Protein AF-A0A497F2L8-F1 (afdb_monomer_lite)

Organism: NCBI:txid2056631

Structure (mmCIF, N/CA/C/O backbone):
data_AF-A0A497F2L8-F1
#
_entry.id   AF-A0A497F2L8-F1
#
loop_
_atom_site.group_PDB
_atom_site.id
_atom_site.type_symbol
_atom_site.label_atom_id
_atom_site.label_alt_id
_atom_site.label_comp_id
_atom_site.label_asym_id
_atom_site.label_entity_id
_atom_site.label_seq_id
_atom_site.pdbx_PDB_ins_code
_atom_site.Cartn_x
_atom_site.Cartn_y
_atom_site.Cartn_z
_atom_site.occupancy
_atom_site.B_iso_or_equiv
_atom_site.auth_seq_id
_atom_site.auth_comp_id
_atom_site.auth_asym_id
_atom_site.auth_atom_id
_atom_site.pdbx_PDB_model_num
ATOM 1 N N . MET A 1 1 ? -11.825 12.185 42.886 1.00 60.19 1 MET A N 1
ATOM 2 C CA . MET A 1 1 ? -11.889 12.444 41.429 1.00 60.19 1 MET A CA 1
ATOM 3 C C . MET A 1 1 ? -13.279 12.045 40.950 1.00 60.19 1 MET A C 1
ATOM 5 O O . MET A 1 1 ? -13.686 10.927 41.238 1.00 60.19 1 MET A O 1
ATOM 9 N N . ASN A 1 2 ? -14.050 12.952 40.343 1.00 72.81 2 ASN A N 1
ATOM 10 C CA . ASN A 1 2 ? -15.418 12.649 39.901 1.00 72.81 2 ASN A CA 1
ATOM 11 C C . ASN A 1 2 ? -15.375 11.599 38.769 1.00 72.81 2 ASN A C 1
ATOM 13 O O . ASN A 1 2 ? -14.469 11.667 37.938 1.00 72.81 2 ASN A O 1
ATOM 17 N N . LYS A 1 3 ?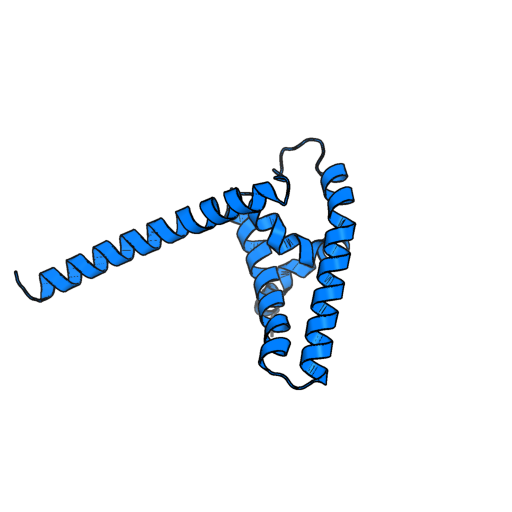 -16.317 10.644 38.720 1.00 76.19 3 LYS A N 1
ATOM 18 C CA . LYS A 1 3 ? -16.347 9.545 37.723 1.00 76.19 3 LYS A CA 1
ATOM 19 C C . LYS A 1 3 ? -16.189 10.073 36.290 1.00 76.19 3 LYS A C 1
ATOM 21 O O . LYS A 1 3 ? -15.433 9.520 35.499 1.00 76.19 3 LYS A O 1
ATOM 26 N N . ASN A 1 4 ? -16.813 11.213 36.009 1.00 81.19 4 ASN A N 1
ATOM 27 C CA . ASN A 1 4 ? -16.768 11.882 34.709 1.00 81.19 4 ASN A CA 1
ATOM 28 C C . ASN A 1 4 ? -15.361 12.392 34.343 1.00 81.19 4 ASN A C 1
ATOM 30 O O . ASN A 1 4 ? -14.999 12.376 33.173 1.00 81.19 4 ASN A O 1
ATOM 34 N N . GLY A 1 5 ? -14.549 12.784 35.331 1.00 87.62 5 GLY A N 1
ATOM 35 C CA . GLY A 1 5 ? -13.172 13.244 35.119 1.00 87.62 5 GLY A CA 1
ATOM 36 C C . GLY A 1 5 ? -12.202 12.126 34.724 1.00 87.62 5 GLY A C 1
ATOM 37 O O . GLY A 1 5 ? -11.225 12.375 34.028 1.00 87.62 5 GLY A O 1
ATOM 38 N N . ILE A 1 6 ? -12.475 10.883 35.134 1.00 90.12 6 ILE A N 1
ATOM 39 C CA . ILE A 1 6 ? -11.673 9.717 34.730 1.00 90.12 6 ILE A CA 1
ATOM 40 C C . ILE A 1 6 ? -11.955 9.367 33.264 1.00 90.12 6 ILE A C 1
ATOM 42 O O . ILE A 1 6 ? -11.023 9.128 32.498 1.00 90.12 6 ILE A O 1
ATOM 46 N N . PHE A 1 7 ? -13.226 9.387 32.849 1.00 91.75 7 PHE A N 1
ATOM 47 C CA . PHE A 1 7 ? -13.604 9.093 31.464 1.00 91.75 7 PHE A CA 1
ATOM 48 C C . PHE A 1 7 ? -13.052 10.119 30.473 1.00 91.75 7 PHE A C 1
ATOM 50 O O . PHE A 1 7 ? -12.539 9.735 29.422 1.00 91.75 7 PHE A O 1
ATOM 57 N N . THR A 1 8 ? -13.093 11.410 30.810 1.00 90.88 8 THR A N 1
ATOM 58 C CA . THR A 1 8 ? -12.520 12.456 29.951 1.00 90.88 8 THR A CA 1
ATOM 59 C C . THR A 1 8 ? -11.003 12.347 29.846 1.00 90.88 8 THR A C 1
ATOM 61 O O . THR A 1 8 ? -10.464 12.482 28.748 1.00 90.88 8 THR A O 1
ATOM 64 N N . LEU A 1 9 ? -10.308 12.029 30.942 1.00 94.94 9 LEU A N 1
ATOM 65 C CA . LEU A 1 9 ? -8.866 11.779 30.922 1.00 94.94 9 LEU A CA 1
ATOM 66 C C . LEU A 1 9 ? -8.509 10.612 29.986 1.00 94.94 9 LEU A C 1
ATOM 68 O O . LEU A 1 9 ? -7.667 10.768 29.103 1.00 94.94 9 LEU A O 1
ATOM 72 N N . ILE A 1 10 ? -9.183 9.466 30.133 1.00 93.88 10 ILE A N 1
ATOM 73 C CA . ILE A 1 10 ? -8.936 8.272 29.310 1.00 93.88 10 ILE A CA 1
ATOM 74 C C . ILE A 1 10 ? -9.236 8.557 27.839 1.00 93.88 10 ILE A C 1
ATOM 76 O O . ILE A 1 10 ? -8.426 8.220 26.981 1.00 93.88 10 ILE A O 1
ATOM 80 N N . SER A 1 11 ? -10.355 9.222 27.539 1.00 93.56 11 SER A N 1
ATOM 81 C CA . SER A 1 11 ? -10.701 9.592 26.164 1.00 93.56 11 SER A CA 1
ATOM 82 C C . SER A 1 11 ? -9.661 10.522 25.542 1.00 93.56 11 SER A C 1
ATOM 84 O O . SER A 1 11 ? -9.358 10.390 24.361 1.00 93.56 11 SER A O 1
ATOM 86 N N . THR A 1 12 ? -9.100 11.449 26.320 1.00 94.31 12 THR A N 1
ATOM 87 C CA . THR A 1 12 ? -8.088 12.394 25.831 1.00 94.31 12 THR A CA 1
ATOM 88 C C . THR A 1 12 ? -6.774 11.674 25.539 1.00 94.31 12 THR A C 1
ATOM 90 O O . THR A 1 12 ? -6.205 11.842 24.462 1.00 94.31 12 THR A O 1
ATOM 93 N N . ILE A 1 13 ? -6.325 10.812 26.459 1.00 95.56 13 ILE A N 1
ATOM 94 C CA . ILE A 1 13 ? -5.130 9.974 26.277 1.00 95.56 13 ILE A CA 1
ATOM 95 C C . ILE A 1 13 ? -5.305 9.053 25.067 1.00 95.56 13 ILE A C 1
ATOM 97 O O . ILE A 1 13 ? -4.399 8.947 24.244 1.00 95.56 13 ILE A O 1
ATOM 101 N N . PHE A 1 14 ? -6.474 8.428 24.926 1.00 94.06 14 PHE A N 1
ATOM 102 C CA . PHE A 1 14 ? -6.790 7.560 23.798 1.00 94.06 14 PHE A CA 1
ATOM 103 C C . PHE A 1 14 ? -6.754 8.318 22.467 1.00 94.06 14 PHE A C 1
ATOM 105 O O . PHE A 1 14 ? -6.079 7.880 21.540 1.00 94.06 14 PHE A O 1
ATOM 112 N N . SER A 1 15 ? -7.397 9.484 22.378 1.00 93.38 15 SER A N 1
ATOM 113 C CA . SER A 1 15 ? -7.367 10.311 21.167 1.00 93.38 15 SER A CA 1
ATOM 114 C C . SER A 1 15 ? -5.943 10.725 20.792 1.00 93.38 15 SER A C 1
ATOM 116 O O . SER A 1 15 ? -5.555 10.600 19.632 1.00 93.38 15 SER A O 1
ATOM 118 N N . ILE A 1 16 ? -5.132 11.153 21.765 1.00 93.31 16 ILE A N 1
ATOM 119 C CA . ILE A 1 16 ? -3.721 11.499 21.532 1.00 93.31 16 ILE A CA 1
ATOM 120 C C . ILE A 1 16 ? -2.940 10.273 21.045 1.00 93.31 16 ILE A C 1
ATOM 122 O O . ILE A 1 16 ? -2.188 10.377 20.078 1.00 93.31 16 ILE A O 1
ATOM 126 N N . ALA A 1 17 ? -3.140 9.108 21.665 1.00 91.94 17 ALA A N 1
ATOM 127 C CA . ALA A 1 17 ? -2.475 7.869 21.276 1.00 91.94 17 ALA A CA 1
ATOM 128 C C . ALA A 1 17 ? -2.841 7.439 19.847 1.00 91.94 17 ALA A C 1
ATOM 130 O O . ALA A 1 17 ? -1.956 7.062 19.081 1.00 91.94 17 ALA A O 1
ATOM 131 N N . VAL A 1 18 ? -4.116 7.544 19.460 1.00 85.81 18 VAL A N 1
ATOM 132 C CA . VAL A 1 18 ? -4.583 7.236 18.099 1.00 85.81 18 VAL A CA 1
ATOM 133 C C . VAL A 1 18 ? -3.975 8.201 17.082 1.00 85.81 18 VAL A C 1
ATOM 135 O O . VAL A 1 18 ? -3.458 7.758 16.055 1.00 85.81 18 VAL A O 1
ATOM 138 N N . ILE A 1 19 ? -3.966 9.506 17.371 1.00 85.50 19 ILE A N 1
ATOM 139 C CA . ILE A 1 19 ? -3.341 10.513 16.501 1.00 85.50 19 ILE A CA 1
ATOM 140 C C . ILE A 1 19 ? -1.851 10.198 16.331 1.00 85.50 19 ILE A C 1
ATOM 142 O O . ILE A 1 19 ? -1.352 10.104 15.211 1.00 85.50 19 ILE A O 1
ATOM 146 N N . TYR A 1 20 ? -1.145 9.967 17.436 1.00 86.06 20 TYR A N 1
ATOM 147 C CA . TYR A 1 20 ? 0.288 9.690 17.428 1.00 86.06 20 TYR A CA 1
ATOM 148 C C . TYR A 1 20 ? 0.618 8.390 16.682 1.00 86.06 20 TYR A C 1
ATOM 150 O O . TYR A 1 20 ? 1.511 8.365 15.832 1.00 86.06 20 TYR A O 1
ATOM 158 N N . GLY A 1 21 ? -0.159 7.330 16.923 1.00 83.25 21 GLY A N 1
ATOM 159 C CA . GLY A 1 21 ? -0.052 6.060 16.210 1.00 83.25 21 GLY A CA 1
ATOM 160 C C . GLY A 1 21 ? -0.284 6.215 14.708 1.00 83.25 21 GLY A C 1
ATOM 161 O O . GLY A 1 21 ? 0.459 5.645 13.913 1.00 83.25 21 GLY A O 1
ATOM 162 N N . THR A 1 22 ? -1.233 7.058 14.300 1.00 77.06 22 THR A N 1
ATOM 163 C CA . THR A 1 22 ? -1.521 7.319 12.879 1.00 77.06 22 THR A CA 1
ATOM 164 C C . THR A 1 22 ? -0.322 7.921 12.142 1.00 77.06 22 THR A C 1
ATOM 166 O O . THR A 1 22 ? -0.101 7.603 10.977 1.00 77.06 22 THR A O 1
ATOM 169 N N . PHE A 1 23 ? 0.504 8.732 12.810 1.00 76.44 23 PHE A N 1
ATOM 170 C CA . PHE A 1 23 ? 1.705 9.315 12.200 1.00 76.44 23 PHE A CA 1
ATOM 171 C C . PHE A 1 23 ? 2.958 8.439 12.320 1.00 76.44 23 PHE A C 1
ATOM 173 O O . PHE A 1 23 ? 3.810 8.455 11.427 1.00 76.44 23 PHE A O 1
ATOM 180 N N . ILE A 1 24 ? 3.110 7.683 13.409 1.00 80.06 24 ILE A N 1
ATOM 181 C CA . ILE A 1 24 ? 4.325 6.893 13.664 1.00 80.06 24 ILE A CA 1
ATOM 182 C C . ILE A 1 24 ? 4.310 5.545 12.984 1.00 80.06 24 ILE A C 1
ATOM 184 O O . ILE A 1 24 ? 5.336 5.152 12.431 1.00 80.06 24 ILE A O 1
ATOM 188 N N . THR A 1 25 ? 3.172 4.860 12.982 1.00 77.25 25 THR A N 1
ATOM 189 C CA . THR A 1 25 ? 3.027 3.563 12.324 1.00 77.25 25 THR A CA 1
ATOM 190 C C . THR A 1 25 ? 3.507 3.601 10.867 1.00 77.25 25 THR A C 1
ATOM 192 O O . THR A 1 25 ? 4.396 2.815 10.533 1.00 77.25 25 THR A O 1
ATOM 195 N N . PRO A 1 26 ? 3.060 4.541 10.005 1.00 71.06 26 PRO A N 1
ATOM 196 C CA . PRO A 1 26 ? 3.552 4.605 8.630 1.00 71.06 26 PRO A CA 1
ATOM 197 C C . PRO A 1 26 ? 5.050 4.929 8.544 1.00 71.06 26 PRO A C 1
ATOM 199 O O . PRO A 1 26 ? 5.736 4.366 7.695 1.00 71.06 26 PRO A O 1
ATOM 202 N N . ARG A 1 27 ? 5.603 5.761 9.442 1.00 72.94 27 ARG A N 1
ATOM 203 C CA . ARG A 1 27 ? 7.055 6.039 9.478 1.00 72.94 27 ARG A CA 1
ATOM 204 C C . ARG A 1 27 ? 7.876 4.812 9.856 1.00 72.94 27 ARG A C 1
ATOM 206 O O . ARG A 1 27 ? 8.938 4.591 9.278 1.00 72.94 27 ARG A O 1
ATOM 213 N N . LEU A 1 28 ? 7.416 4.041 10.838 1.00 80.19 28 LEU A N 1
ATOM 214 C CA . LEU A 1 28 ? 8.111 2.848 11.311 1.00 80.19 28 LEU A CA 1
ATOM 215 C C . LEU A 1 28 ? 8.110 1.767 10.228 1.00 80.19 28 LEU A C 1
ATOM 217 O O . LEU A 1 28 ? 9.159 1.210 9.911 1.00 80.19 28 LEU A O 1
ATOM 221 N N . ILE A 1 29 ? 6.943 1.546 9.618 1.00 75.44 29 ILE A N 1
ATOM 222 C CA . ILE A 1 29 ? 6.762 0.630 8.491 1.00 75.44 29 ILE A CA 1
ATOM 223 C C . ILE A 1 29 ? 7.654 1.052 7.320 1.00 75.44 29 ILE A C 1
ATOM 225 O O . ILE A 1 29 ? 8.400 0.227 6.802 1.00 75.44 29 ILE A O 1
ATOM 229 N N . HIS A 1 30 ? 7.669 2.337 6.957 1.00 74.38 30 HIS A N 1
ATOM 230 C CA . HIS A 1 30 ? 8.546 2.861 5.910 1.00 74.38 30 HIS A CA 1
ATOM 231 C C . HIS A 1 30 ? 10.031 2.604 6.210 1.00 74.38 30 HIS A C 1
ATOM 233 O O . HIS A 1 30 ? 10.716 2.021 5.377 1.00 74.38 30 HIS A O 1
ATOM 239 N N . ARG A 1 31 ? 10.526 2.938 7.412 1.00 75.38 31 ARG A N 1
ATOM 240 C CA . ARG A 1 31 ? 11.926 2.670 7.802 1.00 75.38 31 ARG A CA 1
ATOM 241 C C . ARG A 1 31 ? 12.290 1.188 7.740 1.00 75.38 31 ARG A C 1
ATOM 243 O O . ARG A 1 31 ? 13.428 0.853 7.428 1.00 75.38 31 ARG A O 1
ATOM 250 N N . PHE A 1 32 ? 11.349 0.310 8.071 1.00 78.81 32 PHE A N 1
ATOM 251 C CA . PHE A 1 32 ? 11.547 -1.129 7.958 1.00 78.81 32 PHE A CA 1
ATOM 252 C C . PHE A 1 32 ? 11.606 -1.576 6.491 1.00 78.81 32 PHE A C 1
ATOM 254 O O . PHE A 1 32 ? 12.514 -2.314 6.116 1.00 78.81 32 PHE A O 1
ATOM 261 N N . LEU A 1 33 ? 10.686 -1.086 5.657 1.00 71.62 33 LEU A N 1
ATOM 262 C CA . LEU A 1 33 ? 10.605 -1.412 4.231 1.00 71.62 33 LEU A CA 1
ATOM 263 C C . LEU A 1 33 ? 11.820 -0.917 3.441 1.00 71.62 33 LEU A C 1
ATOM 265 O O . LEU A 1 33 ? 12.255 -1.625 2.540 1.00 71.62 33 LEU A O 1
ATOM 269 N N . LEU A 1 34 ? 12.423 0.214 3.824 1.00 72.06 34 LEU A N 1
ATOM 270 C CA . LEU A 1 34 ? 13.648 0.736 3.200 1.00 72.06 34 LEU A CA 1
ATOM 271 C C . LEU A 1 34 ? 14.835 -0.236 3.242 1.00 72.06 34 LEU A C 1
ATOM 273 O O . LEU A 1 34 ? 15.755 -0.116 2.440 1.00 72.06 34 LEU A O 1
ATOM 277 N N . LYS A 1 35 ? 14.829 -1.211 4.158 1.00 74.81 35 LYS A N 1
ATOM 278 C CA . LYS A 1 35 ? 15.860 -2.259 4.204 1.00 74.81 35 LYS A CA 1
ATOM 279 C C . LYS A 1 35 ? 15.748 -3.259 3.053 1.00 74.81 35 LYS A C 1
ATOM 281 O O . LYS A 1 35 ? 16.728 -3.928 2.747 1.00 74.81 35 LYS A O 1
ATOM 286 N N . PHE A 1 36 ? 14.561 -3.389 2.469 1.00 69.75 36 PHE A N 1
ATOM 287 C CA . PHE A 1 36 ? 14.256 -4.375 1.434 1.00 69.75 36 PHE A CA 1
ATOM 288 C C . PHE A 1 36 ? 13.979 -3.728 0.080 1.00 69.75 36 PHE A C 1
ATOM 290 O O . PHE A 1 36 ? 14.275 -4.327 -0.948 1.00 69.75 36 PHE A O 1
ATOM 297 N N . ILE A 1 37 ? 13.384 -2.533 0.073 1.00 65.81 37 ILE A N 1
ATOM 298 C CA . ILE A 1 37 ? 12.941 -1.852 -1.140 1.00 65.81 37 ILE A CA 1
ATOM 299 C C . ILE A 1 37 ? 13.500 -0.426 -1.123 1.00 65.81 37 ILE A C 1
ATOM 301 O O . ILE A 1 37 ? 13.223 0.313 -0.175 1.00 65.81 37 ILE A O 1
ATOM 305 N N . PRO A 1 38 ? 14.297 -0.038 -2.136 1.00 62.81 38 PRO A N 1
ATOM 306 C CA . PRO A 1 38 ? 14.886 1.293 -2.205 1.00 62.81 38 PRO A CA 1
ATOM 307 C C . PRO A 1 38 ? 13.795 2.363 -2.303 1.00 62.81 38 PRO A C 1
ATOM 309 O O . PRO A 1 38 ? 12.758 2.148 -2.935 1.00 62.81 38 PRO A O 1
ATOM 312 N N . ASP A 1 39 ? 14.024 3.514 -1.667 1.00 63.09 39 ASP A N 1
ATOM 313 C CA . ASP A 1 39 ? 13.060 4.612 -1.706 1.00 63.09 39 ASP A CA 1
ATOM 314 C C . ASP A 1 39 ? 13.005 5.209 -3.109 1.00 63.09 39 ASP A C 1
ATOM 316 O O . ASP A 1 39 ? 14.022 5.646 -3.648 1.00 63.09 39 ASP A O 1
ATOM 320 N N . VAL A 1 40 ? 11.812 5.255 -3.692 1.00 58.19 40 VAL A N 1
ATOM 321 C CA . VAL A 1 40 ? 11.599 5.856 -5.010 1.00 58.19 40 VAL A CA 1
ATOM 322 C C . VAL A 1 40 ? 10.941 7.206 -4.786 1.00 58.19 40 VAL A C 1
ATOM 324 O O . VAL A 1 40 ? 9.727 7.367 -4.914 1.00 58.19 40 VAL A O 1
ATOM 327 N N . ALA A 1 41 ? 11.737 8.184 -4.351 1.00 56.75 41 ALA A N 1
ATOM 328 C CA . ALA A 1 41 ? 11.229 9.538 -4.208 1.00 56.75 41 ALA A CA 1
ATOM 329 C C . ALA A 1 41 ? 10.907 10.110 -5.608 1.00 56.75 41 ALA A C 1
ATOM 331 O O . ALA A 1 41 ? 11.715 9.931 -6.527 1.00 56.75 41 ALA A O 1
ATOM 332 N N . PRO A 1 42 ? 9.787 10.843 -5.780 1.00 54.16 42 PRO A N 1
ATOM 333 C CA . PRO A 1 42 ? 9.360 11.396 -7.075 1.00 54.16 42 PRO A CA 1
ATOM 334 C C . PRO A 1 42 ? 10.381 12.321 -7.758 1.00 54.16 42 PRO A C 1
ATOM 336 O O . PRO A 1 42 ? 10.233 12.643 -8.929 1.00 54.16 42 PRO A O 1
ATOM 339 N N . TRP A 1 43 ? 11.396 12.767 -7.016 1.00 55.50 43 TRP A N 1
ATOM 340 C CA . TRP A 1 43 ? 12.418 13.729 -7.432 1.00 55.50 43 TRP A CA 1
ATOM 341 C C . TRP A 1 43 ? 13.750 13.068 -7.817 1.00 55.50 43 TRP A C 1
ATOM 343 O O . TRP A 1 43 ? 14.733 13.765 -8.049 1.00 55.50 43 TRP A O 1
ATOM 353 N N . THR A 1 44 ? 13.824 11.733 -7.811 1.00 59.53 44 THR A N 1
ATOM 354 C CA . THR A 1 44 ? 15.053 11.012 -8.165 1.00 59.53 44 THR A CA 1
ATOM 355 C C . THR A 1 44 ? 15.227 10.967 -9.683 1.00 59.53 44 THR A C 1
ATOM 357 O O . THR A 1 44 ? 14.299 10.660 -10.422 1.00 59.53 44 THR A O 1
ATOM 360 N N . THR A 1 45 ? 16.426 11.274 -10.173 1.00 58.09 45 THR A N 1
ATOM 361 C CA . THR A 1 45 ? 16.716 11.381 -11.614 1.00 58.09 45 THR A CA 1
ATOM 362 C C . THR A 1 45 ? 16.677 10.031 -12.350 1.00 58.09 45 THR A C 1
ATOM 364 O O . THR A 1 45 ? 16.621 10.013 -13.573 1.00 58.09 45 THR A O 1
ATOM 367 N N . ASN A 1 46 ? 16.636 8.905 -11.619 1.00 66.62 46 ASN A N 1
ATOM 368 C CA . ASN A 1 46 ? 16.720 7.538 -12.159 1.00 66.62 46 ASN A CA 1
ATOM 369 C C . ASN A 1 46 ? 15.437 6.711 -11.936 1.00 66.62 46 ASN A C 1
ATOM 371 O O . ASN A 1 46 ? 15.494 5.484 -11.830 1.00 66.62 46 ASN A O 1
ATOM 375 N N . ILE A 1 47 ? 14.266 7.353 -11.845 1.00 67.50 47 ILE A N 1
ATOM 376 C CA . ILE A 1 47 ? 12.987 6.653 -11.608 1.00 67.50 47 ILE A CA 1
ATOM 377 C C . ILE A 1 47 ? 12.744 5.547 -12.640 1.00 67.50 47 ILE A C 1
ATOM 379 O O . ILE A 1 47 ? 12.307 4.464 -12.263 1.00 67.50 47 ILE A O 1
ATOM 383 N N . GLU A 1 48 ? 13.071 5.767 -13.915 1.00 69.62 48 GLU A N 1
ATOM 384 C CA . GLU A 1 48 ? 12.871 4.758 -14.964 1.00 69.62 48 GLU A CA 1
ATOM 385 C C . GLU A 1 48 ? 13.741 3.508 -14.774 1.00 69.62 48 GLU A C 1
ATOM 387 O O . GLU A 1 48 ? 13.253 2.390 -14.942 1.00 69.62 48 GLU A O 1
ATOM 392 N N . GLU A 1 49 ? 15.006 3.667 -14.379 1.00 71.56 49 GLU A N 1
ATOM 393 C CA . GLU A 1 49 ? 15.912 2.541 -14.116 1.00 71.56 49 GLU A CA 1
ATOM 394 C C . GLU A 1 49 ? 15.441 1.725 -12.910 1.00 71.56 49 GLU A C 1
ATOM 396 O O . GLU A 1 49 ? 15.385 0.494 -12.959 1.00 71.56 49 GLU A O 1
ATOM 401 N N . ILE A 1 50 ? 15.031 2.420 -11.846 1.00 70.94 50 ILE A N 1
ATOM 402 C CA . ILE A 1 50 ? 14.485 1.805 -10.638 1.00 70.94 50 ILE A CA 1
ATOM 403 C C . ILE A 1 50 ? 13.178 1.076 -10.975 1.00 70.94 50 ILE A C 1
ATOM 405 O O . ILE A 1 50 ? 13.004 -0.086 -10.616 1.00 70.94 50 ILE A O 1
ATOM 409 N N . MET A 1 51 ? 12.273 1.701 -11.730 1.00 70.81 51 MET A N 1
ATOM 410 C CA . MET A 1 51 ? 11.023 1.070 -12.156 1.00 70.81 51 MET A CA 1
ATOM 411 C C . MET A 1 51 ? 11.262 -0.162 -13.033 1.00 70.81 51 MET A C 1
ATOM 413 O O . MET A 1 51 ? 10.624 -1.190 -12.810 1.00 70.81 51 MET A O 1
ATOM 417 N N . ASN A 1 52 ? 12.203 -0.104 -13.979 1.00 76.4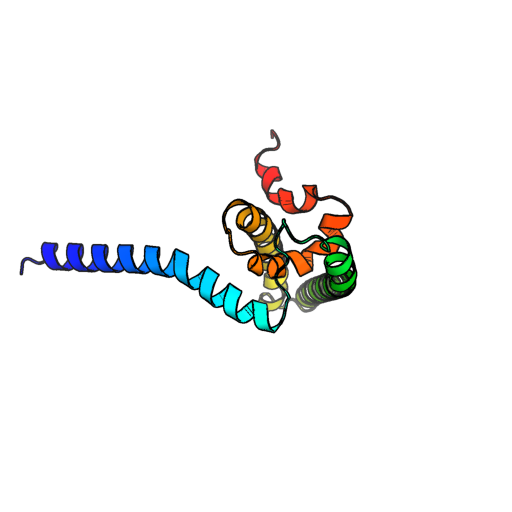4 52 ASN A N 1
ATOM 418 C CA . ASN A 1 52 ? 12.582 -1.254 -14.803 1.00 76.44 52 ASN A CA 1
ATOM 419 C C . ASN A 1 52 ? 13.118 -2.415 -13.952 1.00 76.44 52 ASN A C 1
ATOM 421 O O . ASN A 1 52 ? 12.764 -3.566 -14.205 1.00 76.44 52 ASN A O 1
ATOM 425 N N . ALA A 1 53 ? 13.910 -2.123 -12.916 1.00 76.88 53 ALA A N 1
ATOM 426 C CA . ALA A 1 53 ? 14.397 -3.132 -11.979 1.00 76.88 53 ALA A CA 1
ATOM 427 C C . ALA A 1 53 ? 13.276 -3.721 -11.100 1.00 76.88 53 ALA A C 1
ATOM 429 O O . ALA A 1 53 ? 13.317 -4.905 -10.766 1.00 76.88 53 ALA A O 1
ATOM 430 N N . LEU A 1 54 ? 12.258 -2.926 -10.744 1.00 75.31 54 LEU A N 1
ATOM 431 C CA . LEU A 1 54 ? 11.135 -3.364 -9.905 1.00 75.31 54 LEU A CA 1
ATOM 432 C C . LEU A 1 54 ? 10.012 -4.081 -10.677 1.00 75.31 54 LEU A C 1
ATOM 434 O O . LEU A 1 54 ? 9.319 -4.910 -10.083 1.00 75.31 54 LEU A O 1
ATOM 438 N N . ARG A 1 55 ? 9.842 -3.833 -11.985 1.00 79.69 55 ARG A N 1
ATOM 439 C CA . ARG A 1 55 ? 8.841 -4.510 -12.839 1.00 79.69 55 ARG A CA 1
ATOM 440 C C . ARG A 1 55 ? 8.779 -6.027 -12.657 1.00 79.69 55 ARG A C 1
ATOM 442 O O . ARG A 1 55 ? 7.685 -6.511 -12.366 1.00 79.69 55 ARG A O 1
ATOM 449 N N . PRO A 1 56 ? 9.877 -6.796 -12.790 1.00 82.38 56 PRO A N 1
ATOM 450 C CA . PRO A 1 56 ? 9.809 -8.254 -12.679 1.00 82.38 56 PRO A CA 1
ATOM 451 C C . PRO A 1 56 ? 9.273 -8.718 -11.318 1.00 82.38 56 PRO A C 1
ATOM 453 O O . PRO A 1 56 ? 8.481 -9.658 -11.264 1.00 82.38 56 PRO A O 1
ATOM 456 N N . TYR A 1 57 ? 9.618 -8.019 -10.232 1.00 81.50 57 TYR A N 1
ATOM 457 C CA . TYR A 1 57 ? 9.077 -8.305 -8.901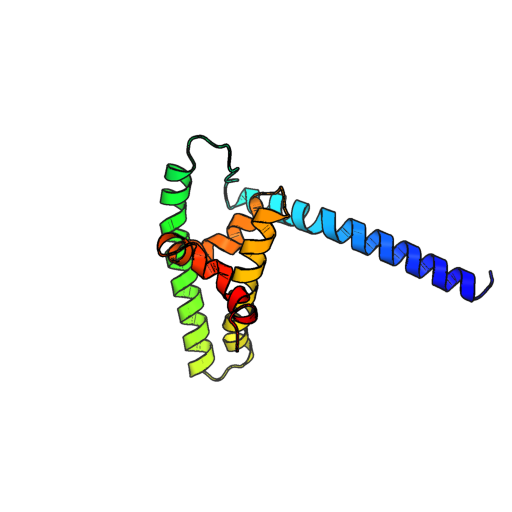 1.00 81.50 57 TYR A CA 1
ATOM 458 C C . TYR A 1 57 ? 7.580 -8.000 -8.811 1.00 81.50 57 TYR A C 1
ATOM 460 O O . TYR A 1 57 ? 6.841 -8.758 -8.185 1.00 81.50 57 TYR A O 1
ATOM 468 N N . GLY A 1 58 ? 7.115 -6.938 -9.474 1.00 78.94 58 GLY A N 1
ATOM 469 C CA . GLY A 1 58 ? 5.691 -6.624 -9.571 1.00 78.94 58 GLY A CA 1
ATOM 470 C C . GLY A 1 58 ? 4.892 -7.686 -10.329 1.00 78.94 58 GLY A C 1
ATOM 471 O O . GLY A 1 58 ? 3.860 -8.142 -9.837 1.00 78.94 58 GLY A O 1
ATOM 472 N N . TYR A 1 59 ? 5.395 -8.155 -11.477 1.00 82.94 59 TYR A N 1
ATOM 473 C CA . TYR A 1 59 ? 4.775 -9.255 -12.231 1.00 82.94 59 TYR A CA 1
ATOM 474 C C . TYR A 1 59 ? 4.738 -10.552 -11.418 1.00 82.94 59 TYR A C 1
ATOM 476 O O . TYR A 1 59 ? 3.688 -11.189 -11.328 1.00 82.94 59 TYR A O 1
ATOM 484 N N . ALA A 1 60 ? 5.852 -10.919 -10.780 1.00 85.38 60 ALA A N 1
ATOM 485 C CA . ALA A 1 60 ? 5.920 -12.105 -9.933 1.00 85.38 60 ALA A CA 1
ATOM 486 C C . ALA A 1 60 ? 4.915 -12.027 -8.775 1.00 85.38 60 ALA A C 1
ATOM 488 O O . ALA A 1 60 ? 4.178 -12.983 -8.528 1.00 85.38 60 ALA A O 1
ATOM 489 N N . ALA A 1 61 ? 4.830 -10.879 -8.097 1.00 82.06 61 ALA A N 1
ATOM 490 C CA . ALA A 1 61 ? 3.904 -10.679 -6.990 1.00 82.06 61 ALA A CA 1
ATOM 491 C C . ALA A 1 61 ? 2.434 -10.761 -7.434 1.00 82.06 61 ALA A C 1
ATOM 493 O O . ALA A 1 61 ? 1.639 -11.426 -6.770 1.00 82.06 61 ALA A O 1
ATOM 494 N N . LEU A 1 62 ? 2.078 -10.150 -8.570 1.00 83.19 62 LEU A N 1
ATOM 495 C CA . LEU A 1 62 ? 0.716 -10.187 -9.109 1.00 83.19 62 LEU A CA 1
ATOM 496 C C . LEU A 1 62 ? 0.299 -11.606 -9.507 1.00 83.19 62 LEU A C 1
ATOM 498 O O . LEU A 1 62 ? -0.785 -12.052 -9.135 1.00 83.19 62 LEU A O 1
ATOM 502 N N . ILE A 1 63 ? 1.168 -12.338 -10.212 1.00 86.69 63 ILE A N 1
ATOM 503 C CA . ILE A 1 63 ? 0.915 -13.731 -10.607 1.00 86.69 63 ILE A CA 1
ATOM 504 C C . ILE A 1 63 ? 0.758 -14.616 -9.370 1.00 86.69 63 ILE A C 1
ATOM 506 O O . ILE A 1 63 ? -0.171 -15.418 -9.298 1.00 86.69 63 ILE A O 1
ATOM 510 N N . THR A 1 64 ? 1.633 -14.450 -8.376 1.00 85.00 64 THR A N 1
ATOM 511 C CA . THR A 1 64 ? 1.583 -15.236 -7.135 1.00 85.00 64 THR A CA 1
ATOM 512 C C . THR A 1 64 ? 0.288 -14.969 -6.373 1.00 85.00 64 THR A C 1
ATOM 514 O O . THR A 1 64 ? -0.373 -15.905 -5.927 1.00 85.00 64 THR A O 1
ATOM 517 N N . LEU A 1 65 ? -0.119 -13.701 -6.271 1.00 82.81 65 LEU A N 1
ATOM 518 C CA . LEU A 1 65 ? -1.380 -13.310 -5.651 1.00 82.81 65 LEU A CA 1
ATOM 519 C C . LEU A 1 65 ? -2.584 -13.899 -6.399 1.00 82.81 65 LEU A C 1
ATOM 521 O O . LEU A 1 65 ? -3.451 -14.501 -5.770 1.00 82.81 65 LEU A O 1
ATOM 525 N N . ALA A 1 66 ? -2.635 -13.758 -7.726 1.00 83.00 66 ALA A N 1
ATOM 526 C CA . ALA A 1 66 ? -3.706 -14.316 -8.549 1.00 83.00 66 ALA A CA 1
ATOM 527 C C . ALA A 1 66 ? -3.787 -15.843 -8.401 1.00 83.00 66 ALA A C 1
ATOM 529 O O . ALA A 1 66 ? -4.872 -16.389 -8.207 1.00 83.00 66 ALA A O 1
ATOM 530 N N . GLY A 1 67 ? -2.636 -16.522 -8.397 1.00 84.75 67 GLY A N 1
ATOM 531 C CA . GLY A 1 67 ? -2.535 -17.953 -8.134 1.00 84.75 67 GLY A CA 1
ATOM 532 C C . GLY A 1 67 ? -3.084 -18.333 -6.760 1.00 84.75 67 GLY A C 1
ATOM 533 O O . GLY A 1 67 ? -3.890 -19.254 -6.667 1.00 84.75 67 GLY A O 1
ATOM 534 N N . LEU A 1 68 ? -2.724 -17.600 -5.699 1.00 82.25 68 LEU A N 1
ATOM 535 C CA . LEU A 1 68 ? -3.258 -17.833 -4.353 1.00 82.25 68 LEU A CA 1
ATOM 536 C C . LEU A 1 68 ? -4.773 -17.622 -4.279 1.00 82.25 68 LEU A C 1
ATOM 538 O O . LEU A 1 68 ? -5.452 -18.404 -3.619 1.00 82.25 68 LEU A O 1
ATOM 542 N N . ILE A 1 69 ? -5.308 -16.601 -4.952 1.00 79.19 69 ILE A N 1
ATOM 543 C CA . ILE A 1 69 ? -6.752 -16.338 -4.994 1.00 79.19 69 ILE A CA 1
ATOM 544 C C . ILE A 1 69 ? -7.474 -17.493 -5.692 1.00 79.19 69 ILE A C 1
ATOM 546 O O . ILE A 1 69 ? -8.428 -18.032 -5.135 1.00 79.19 69 ILE A O 1
ATOM 550 N N . ILE A 1 70 ? -7.002 -17.907 -6.872 1.00 83.44 70 ILE A N 1
ATOM 551 C CA . ILE A 1 70 ? -7.598 -19.011 -7.638 1.00 83.44 70 ILE A CA 1
ATOM 552 C C . ILE A 1 70 ? -7.513 -20.315 -6.839 1.00 83.44 70 ILE A C 1
ATOM 554 O O . ILE A 1 70 ? -8.519 -21.000 -6.686 1.00 83.44 70 ILE A O 1
ATOM 558 N N . LEU A 1 71 ? -6.349 -20.638 -6.267 1.00 83.00 71 LEU A N 1
ATOM 559 C CA . LEU A 1 71 ? -6.177 -21.817 -5.414 1.00 83.00 71 LEU A CA 1
ATOM 560 C C . LEU A 1 71 ? -7.085 -21.761 -4.182 1.00 83.00 71 LEU A C 1
ATOM 562 O O . LEU A 1 71 ? -7.707 -22.761 -3.833 1.00 83.00 71 LEU A O 1
ATOM 566 N N . GLY A 1 72 ? -7.203 -20.599 -3.539 1.00 77.19 72 GLY A N 1
ATOM 567 C CA . GLY A 1 72 ? -8.094 -20.392 -2.401 1.00 77.19 72 GLY A CA 1
ATOM 568 C C . GLY A 1 72 ? -9.564 -20.613 -2.750 1.00 77.19 72 GLY A C 1
ATOM 569 O O . GLY A 1 72 ? -10.294 -21.207 -1.955 1.00 77.19 72 GLY A O 1
ATOM 570 N N . LEU A 1 73 ? -9.967 -20.198 -3.953 1.00 77.81 73 LEU A N 1
ATOM 571 C CA . LEU A 1 73 ? -11.311 -20.399 -4.486 1.00 77.81 73 LEU A CA 1
ATOM 572 C C . LEU A 1 73 ? -11.573 -21.878 -4.816 1.00 77.81 73 LEU A C 1
ATOM 574 O O . LEU A 1 73 ? -12.595 -22.421 -4.409 1.00 77.81 73 LEU A O 1
ATOM 578 N N . VAL A 1 74 ? -10.629 -22.547 -5.490 1.00 82.75 74 VAL A N 1
ATOM 579 C CA . VAL A 1 74 ? -10.727 -23.967 -5.886 1.00 82.75 74 VAL A CA 1
ATOM 580 C C . VAL A 1 74 ? -10.757 -24.894 -4.669 1.00 82.75 74 VAL A C 1
ATOM 582 O O . VAL A 1 74 ? -11.513 -25.860 -4.646 1.00 82.75 74 VAL A O 1
ATOM 585 N N . ILE A 1 75 ? -9.962 -24.600 -3.638 1.00 82.19 75 ILE A N 1
ATOM 586 C CA . ILE A 1 75 ? -9.882 -25.405 -2.408 1.00 82.19 75 ILE A CA 1
ATOM 587 C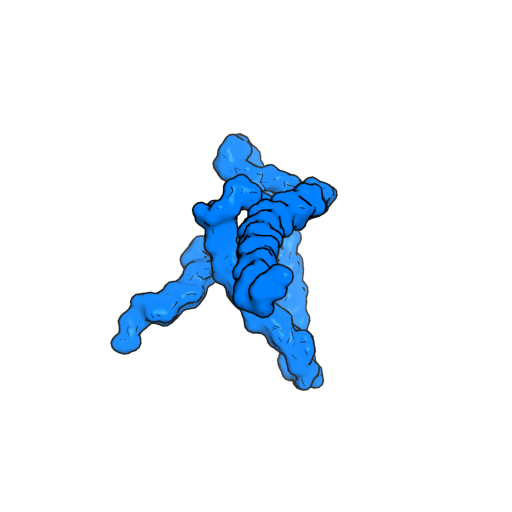 C . ILE A 1 75 ? -11.080 -25.126 -1.474 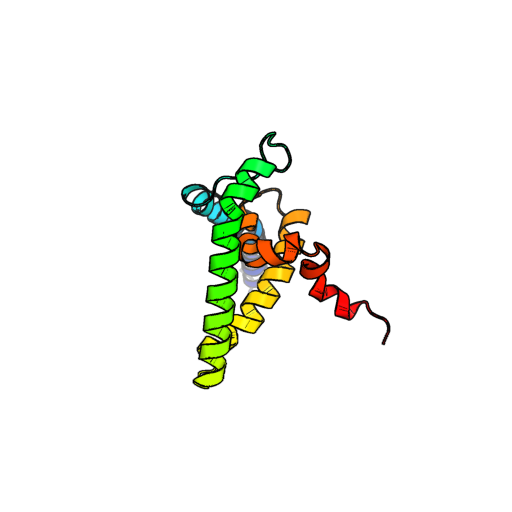1.00 82.19 75 ILE A C 1
ATOM 589 O O . ILE A 1 75 ? -11.284 -25.841 -0.494 1.00 82.19 75 ILE A O 1
ATOM 593 N N . GLY A 1 76 ? -11.881 -24.085 -1.738 1.00 70.50 76 GLY A N 1
ATOM 594 C CA . GLY A 1 76 ? -13.021 -23.700 -0.896 1.00 70.50 76 GLY A CA 1
ATOM 595 C C . GLY A 1 76 ? -12.622 -23.190 0.495 1.00 70.50 76 GLY A C 1
ATOM 596 O O . GLY A 1 76 ? -13.463 -23.061 1.386 1.00 70.50 76 GLY A O 1
ATOM 597 N N . LYS A 1 77 ? -11.335 -22.888 0.720 1.00 70.94 77 LYS A N 1
ATOM 598 C CA . LYS A 1 77 ? -10.849 -22.339 1.990 1.00 70.94 77 LYS A CA 1
ATOM 599 C C . LYS A 1 77 ? -11.087 -20.833 2.022 1.00 70.94 77 LYS A C 1
ATOM 601 O O . LYS A 1 77 ? -10.290 -20.054 1.497 1.00 70.94 77 LYS A O 1
ATOM 606 N N . TYR A 1 78 ? -12.138 -20.432 2.736 1.00 64.06 78 TYR A N 1
ATOM 607 C CA . TYR A 1 78 ? -12.523 -19.032 2.962 1.00 64.06 78 TYR A CA 1
ATOM 608 C C . TYR A 1 78 ? -11.342 -18.128 3.368 1.00 64.06 78 TYR A C 1
ATOM 610 O O . TYR A 1 78 ? -11.185 -17.030 2.839 1.00 64.06 78 TYR A O 1
ATOM 618 N N . ASN A 1 79 ? -10.440 -18.628 4.221 1.00 69.81 79 ASN A N 1
ATOM 619 C CA . ASN A 1 79 ? -9.278 -17.870 4.701 1.00 69.81 79 ASN A CA 1
ATOM 620 C C . ASN A 1 79 ? -8.278 -17.490 3.596 1.00 69.81 79 ASN A C 1
ATOM 622 O O . ASN A 1 79 ? -7.620 -16.462 3.706 1.00 69.81 79 ASN A O 1
ATOM 626 N N . VAL A 1 80 ? -8.153 -18.298 2.540 1.00 66.69 80 VAL A N 1
ATOM 627 C CA . VAL A 1 80 ? -7.240 -18.020 1.416 1.00 66.69 80 VAL A CA 1
ATOM 628 C C . VAL A 1 80 ? -7.951 -17.176 0.356 1.00 66.69 80 VAL A C 1
ATOM 630 O O . VAL A 1 80 ? -7.350 -16.277 -0.222 1.00 66.69 80 VAL A O 1
ATOM 633 N N . SER A 1 81 ? -9.260 -17.382 0.172 1.00 68.88 81 SER A N 1
ATOM 634 C CA . SER A 1 81 ? -10.087 -16.540 -0.701 1.00 68.88 81 SER A CA 1
ATOM 635 C C . SER A 1 81 ? -10.181 -15.084 -0.216 1.00 68.88 81 SER A C 1
ATOM 637 O O . SER A 1 81 ? -10.322 -14.181 -1.039 1.00 68.88 81 SER A O 1
ATOM 639 N N . LEU A 1 82 ? -10.060 -14.833 1.095 1.00 75.12 82 LEU A N 1
ATOM 640 C CA . LEU A 1 82 ? -10.029 -13.485 1.685 1.00 75.12 82 LEU A CA 1
ATOM 641 C C . LEU A 1 82 ? -8.839 -12.628 1.222 1.00 75.12 82 LEU A C 1
ATOM 643 O O . LEU A 1 82 ? -8.906 -11.400 1.299 1.00 75.12 82 LEU A O 1
ATOM 647 N N . LEU A 1 83 ? -7.773 -13.242 0.699 1.00 75.12 83 LEU A N 1
ATOM 648 C CA . LEU A 1 83 ? -6.620 -12.513 0.165 1.00 75.12 83 LEU A CA 1
ATOM 649 C C . LEU A 1 83 ? -6.979 -11.677 -1.071 1.00 75.12 83 LEU A C 1
ATOM 651 O O . LEU A 1 83 ? -6.364 -10.637 -1.290 1.00 75.12 83 LEU A O 1
ATOM 655 N N . GLY A 1 84 ? -7.992 -12.082 -1.844 1.00 73.25 84 GLY A N 1
ATOM 656 C CA . GLY A 1 84 ? -8.447 -11.342 -3.024 1.00 73.25 84 GLY A CA 1
ATOM 657 C C . GLY A 1 84 ? -9.061 -9.983 -2.683 1.00 73.25 84 GLY A C 1
ATOM 658 O O . GLY A 1 84 ? -8.528 -8.959 -3.115 1.00 73.25 84 GLY A O 1
ATOM 659 N N . PRO A 1 85 ? -10.128 -9.939 -1.864 1.00 75.62 85 PRO A N 1
ATOM 660 C CA . PRO A 1 85 ? -10.712 -8.689 -1.384 1.00 75.62 85 PRO A CA 1
ATOM 661 C C . PRO A 1 85 ? -9.703 -7.797 -0.652 1.00 75.62 85 PRO A C 1
ATOM 663 O O . PRO A 1 85 ? -9.673 -6.589 -0.878 1.00 75.62 85 PRO A O 1
ATOM 666 N N . LEU A 1 86 ? -8.834 -8.384 0.181 1.00 76.56 86 LEU A N 1
ATOM 667 C CA . LEU A 1 86 ? -7.783 -7.637 0.877 1.00 76.56 86 LEU A CA 1
ATOM 668 C C . LEU A 1 86 ? -6.789 -7.003 -0.094 1.00 76.56 86 LEU A C 1
ATOM 670 O O . LEU A 1 86 ? -6.433 -5.841 0.078 1.00 76.56 86 LEU A O 1
ATOM 674 N N . ALA A 1 87 ? -6.363 -7.729 -1.127 1.00 73.62 87 ALA A N 1
ATOM 675 C CA . ALA A 1 87 ? -5.468 -7.182 -2.132 1.00 73.62 87 ALA A CA 1
ATOM 676 C C . ALA A 1 87 ? -6.134 -6.063 -2.945 1.00 73.62 87 ALA A C 1
ATOM 678 O O . ALA A 1 87 ? -5.506 -5.031 -3.181 1.00 73.62 87 ALA A O 1
ATOM 679 N N . MET A 1 88 ? -7.407 -6.218 -3.324 1.00 72.25 88 MET A N 1
ATOM 680 C CA . MET A 1 88 ? -8.164 -5.157 -4.001 1.00 72.25 88 MET A CA 1
ATOM 681 C C . MET A 1 88 ? -8.285 -3.899 -3.130 1.00 72.25 88 MET A C 1
ATOM 683 O O . MET A 1 88 ? -8.057 -2.791 -3.616 1.00 72.25 88 MET A O 1
ATOM 687 N N . GLN A 1 89 ? -8.537 -4.059 -1.828 1.00 71.25 89 GLN A N 1
ATOM 688 C CA . GLN A 1 89 ? -8.519 -2.951 -0.869 1.00 71.25 89 GLN A CA 1
ATOM 689 C C . GLN A 1 89 ? -7.132 -2.295 -0.782 1.00 71.25 89 GLN A C 1
ATOM 691 O O . GLN A 1 89 ? -7.018 -1.074 -0.659 1.00 71.25 89 GLN A O 1
ATOM 696 N N . LEU A 1 90 ? -6.071 -3.097 -0.892 1.00 70.81 90 LEU A N 1
ATOM 697 C CA . LEU A 1 90 ? -4.681 -2.647 -0.904 1.00 70.81 90 LEU A CA 1
ATOM 698 C C . LEU A 1 90 ? -4.358 -1.752 -2.108 1.00 70.81 90 LEU A C 1
ATOM 700 O O . LEU A 1 90 ? -3.617 -0.785 -1.956 1.00 70.81 90 LEU A O 1
ATOM 704 N N . SER A 1 91 ? -4.942 -2.035 -3.276 1.00 67.25 91 SER A N 1
ATOM 705 C CA . SER A 1 91 ? -4.833 -1.194 -4.480 1.00 67.25 91 SER A CA 1
ATOM 706 C C . SER A 1 91 ? -5.373 0.218 -4.228 1.00 67.25 91 SER A C 1
ATOM 708 O O . SER A 1 91 ? -4.694 1.220 -4.472 1.00 67.25 91 SER A O 1
ATOM 710 N N . ILE A 1 92 ? -6.567 0.294 -3.628 1.00 64.31 92 ILE A N 1
ATOM 711 C CA . ILE A 1 92 ? -7.248 1.549 -3.278 1.00 64.31 92 ILE A CA 1
ATOM 712 C C . ILE A 1 92 ? -6.431 2.329 -2.236 1.00 64.31 92 ILE A C 1
ATOM 714 O O . ILE A 1 92 ? -6.183 3.528 -2.392 1.00 64.31 92 ILE A O 1
ATOM 718 N N . PHE A 1 93 ? -5.937 1.638 -1.203 1.00 65.25 93 PHE A N 1
ATOM 719 C CA . PHE A 1 93 ? -5.058 2.226 -0.189 1.00 65.25 93 PHE A CA 1
ATOM 720 C C . PHE A 1 93 ? -3.727 2.715 -0.773 1.00 65.25 93 PHE A C 1
ATOM 722 O O . PHE A 1 93 ? -3.227 3.766 -0.374 1.00 65.25 93 PHE A O 1
ATOM 729 N N . GLY A 1 94 ? -3.162 1.993 -1.742 1.00 64.06 94 GLY A N 1
ATOM 730 C CA . GLY A 1 94 ? -1.942 2.379 -2.443 1.00 64.06 94 GLY A CA 1
ATOM 731 C C . GLY A 1 94 ? -2.106 3.663 -3.261 1.00 64.06 94 GLY A C 1
ATOM 732 O O . GLY A 1 94 ? -1.168 4.460 -3.344 1.00 64.06 94 GLY A O 1
ATOM 733 N N . TYR A 1 95 ? -3.284 3.914 -3.846 1.00 62.97 95 TYR A N 1
ATOM 734 C CA . TYR A 1 95 ? -3.579 5.191 -4.507 1.00 62.97 95 TYR A CA 1
ATOM 735 C C . TYR A 1 95 ? -3.617 6.350 -3.505 1.00 62.97 95 TYR A C 1
ATOM 737 O O . TYR A 1 95 ? -2.865 7.312 -3.661 1.00 62.97 95 TYR A O 1
ATOM 745 N N . PHE A 1 96 ? -4.408 6.202 -2.440 1.00 63.75 96 PHE A N 1
ATOM 746 C CA . PHE A 1 96 ? -4.533 7.178 -1.353 1.00 63.75 96 PHE A CA 1
ATOM 747 C C . PHE A 1 96 ? -3.186 7.520 -0.706 1.00 63.75 96 PHE A C 1
ATOM 749 O O . PHE A 1 96 ? -2.873 8.680 -0.430 1.00 63.75 96 PHE A O 1
ATOM 756 N N . ALA A 1 97 ? -2.353 6.507 -0.490 1.00 61.12 97 ALA A N 1
ATOM 757 C C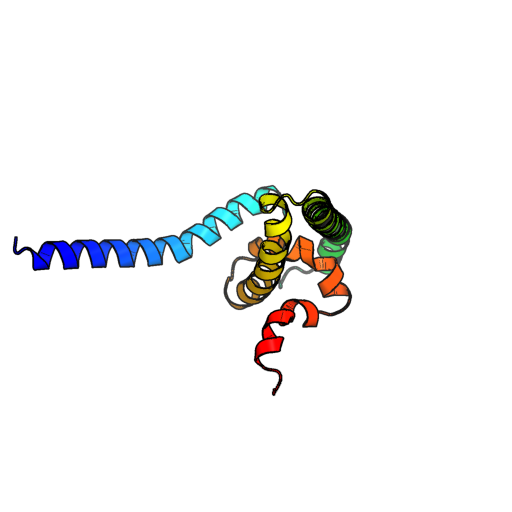A . ALA A 1 97 ? -1.106 6.687 0.219 1.00 61.12 97 ALA A CA 1
ATOM 758 C C . ALA A 1 97 ? -0.079 7.549 -0.521 1.00 61.12 97 ALA A C 1
ATOM 760 O O . ALA A 1 97 ? 0.693 8.248 0.117 1.00 61.12 97 ALA A O 1
ATOM 761 N N . PHE A 1 98 ? -0.097 7.551 -1.849 1.00 57.69 98 PHE A N 1
ATOM 762 C CA . PHE A 1 98 ? 0.774 8.408 -2.658 1.00 57.69 98 PHE A CA 1
ATOM 763 C C . PHE A 1 98 ? 0.390 9.880 -2.595 1.00 57.69 98 PHE A C 1
ATOM 765 O O . PHE A 1 98 ? 1.251 10.745 -2.691 1.00 57.69 98 PHE A O 1
ATOM 772 N N . THR A 1 99 ? -0.904 10.167 -2.449 1.00 57.16 99 THR A N 1
ATOM 773 C CA . THR A 1 99 ? -1.393 11.545 -2.386 1.00 57.16 99 THR A CA 1
ATOM 774 C C . THR A 1 99 ? -1.319 12.123 -0.976 1.00 57.16 99 THR A C 1
ATOM 776 O O . THR A 1 99 ? -1.292 13.339 -0.831 1.00 57.16 99 THR A O 1
ATOM 779 N N . MET A 1 100 ? -1.299 11.274 0.061 1.00 55.62 100 MET A N 1
ATOM 780 C CA . MET A 1 100 ? -1.353 11.714 1.463 1.00 55.62 100 MET A CA 1
ATOM 781 C C . MET A 1 100 ? -0.097 11.433 2.291 1.00 55.62 100 MET A C 1
ATOM 783 O O . MET A 1 100 ? 0.195 12.199 3.209 1.00 55.62 100 MET A O 1
ATOM 787 N N . PHE A 1 101 ? 0.660 10.371 2.009 1.00 56.16 101 PHE A N 1
ATOM 788 C CA . PHE A 1 101 ? 1.894 10.094 2.738 1.00 56.16 101 PHE A CA 1
ATOM 789 C C . PHE A 1 101 ? 3.097 10.597 1.946 1.00 56.16 101 PHE A C 1
ATOM 791 O O . PHE A 1 101 ? 3.433 10.089 0.884 1.00 56.16 101 PHE A O 1
ATOM 798 N N . ILE A 1 102 ? 3.802 11.560 2.539 1.00 50.88 102 ILE A N 1
ATOM 799 C CA . ILE A 1 102 ? 5.108 12.061 2.078 1.00 50.88 102 ILE A CA 1
ATOM 800 C C . ILE A 1 102 ? 6.171 10.937 2.045 1.00 50.88 102 ILE A C 1
ATOM 802 O O . ILE A 1 102 ? 7.209 11.072 1.406 1.00 50.88 102 ILE A O 1
ATOM 806 N N . PHE A 1 103 ? 5.917 9.810 2.720 1.00 50.62 103 PHE A N 1
ATOM 807 C CA . PHE A 1 103 ? 6.820 8.664 2.791 1.00 50.62 103 PHE A CA 1
ATOM 808 C C . PHE A 1 103 ? 6.563 7.696 1.631 1.00 50.62 103 PHE A C 1
ATOM 810 O O . PHE A 1 103 ? 5.603 6.922 1.644 1.00 50.62 103 PHE A O 1
ATOM 817 N N . ALA A 1 104 ? 7.467 7.709 0.655 1.00 50.25 104 ALA A N 1
ATOM 818 C CA . ALA A 1 104 ? 7.435 6.893 -0.558 1.00 50.25 104 ALA A CA 1
ATOM 819 C C . ALA A 1 104 ? 7.494 5.360 -0.314 1.00 50.25 104 ALA A C 1
ATOM 821 O O . ALA A 1 104 ? 7.236 4.571 -1.223 1.00 50.25 104 ALA A O 1
ATOM 822 N N . GLY A 1 105 ? 7.662 4.907 0.938 1.00 49.19 105 GLY A N 1
ATOM 823 C CA . GLY A 1 105 ? 7.656 3.488 1.331 1.00 49.19 105 GLY A CA 1
ATOM 824 C C . GLY A 1 105 ? 6.330 2.737 1.210 1.00 49.19 105 GLY A C 1
ATOM 825 O O . GLY A 1 105 ? 6.333 1.513 1.292 1.00 49.19 105 GLY A O 1
ATOM 826 N N . ILE A 1 106 ? 5.200 3.409 0.975 1.00 52.44 106 ILE A N 1
ATOM 827 C CA . ILE A 1 106 ? 3.956 2.706 0.605 1.00 52.44 106 ILE A CA 1
ATOM 828 C C . ILE A 1 106 ? 3.986 2.259 -0.874 1.00 52.44 106 ILE A C 1
ATOM 830 O O . ILE A 1 106 ? 3.154 1.462 -1.309 1.00 52.44 106 ILE A O 1
ATOM 834 N N . GLY A 1 107 ? 5.007 2.653 -1.646 1.00 55.97 107 GLY A N 1
ATOM 835 C CA . GLY A 1 107 ? 5.263 2.132 -2.992 1.00 55.97 107 GLY A CA 1
ATOM 836 C C . GLY A 1 107 ? 5.357 0.602 -3.056 1.00 55.97 107 GLY A C 1
ATOM 837 O O . GLY A 1 107 ? 4.979 0.010 -4.061 1.00 55.97 107 GLY A O 1
ATOM 838 N N . VAL A 1 108 ? 5.725 -0.064 -1.956 1.00 59.06 108 VAL A N 1
ATOM 839 C CA . VAL A 1 108 ? 5.716 -1.534 -1.847 1.00 59.06 108 VAL A CA 1
ATOM 840 C C . VAL A 1 108 ? 4.316 -2.116 -2.010 1.00 59.06 108 VAL A C 1
ATOM 842 O O . VAL A 1 108 ? 4.140 -3.124 -2.690 1.00 59.06 108 VAL A O 1
ATOM 845 N N . LEU A 1 109 ? 3.298 -1.458 -1.450 1.00 63.00 109 LEU A N 1
ATOM 846 C CA . LEU A 1 109 ? 1.913 -1.891 -1.626 1.00 63.00 109 LEU A CA 1
ATOM 847 C C . LEU A 1 109 ? 1.460 -1.735 -3.084 1.00 63.00 109 LEU A C 1
ATOM 849 O O . LEU A 1 109 ? 0.598 -2.483 -3.533 1.00 63.00 109 LEU A O 1
ATOM 853 N N . ARG A 1 110 ? 2.082 -0.823 -3.846 1.00 66.38 110 ARG A N 1
ATOM 854 C CA . ARG A 1 110 ? 1.874 -0.683 -5.295 1.00 66.38 110 ARG A CA 1
ATOM 855 C C . ARG A 1 110 ? 2.703 -1.638 -6.130 1.00 66.38 110 ARG A C 1
ATOM 857 O O . ARG A 1 110 ? 2.333 -1.841 -7.276 1.00 66.38 110 ARG A O 1
ATOM 864 N N . LEU A 1 111 ? 3.775 -2.225 -5.600 1.00 73.12 111 LEU A N 1
ATOM 865 C CA . LEU A 1 111 ? 4.631 -3.130 -6.369 1.00 73.12 111 LEU A CA 1
ATOM 866 C C . LEU A 1 111 ? 3.812 -4.278 -6.965 1.00 73.12 111 LEU A C 1
ATOM 868 O O . LEU A 1 111 ? 3.942 -4.577 -8.145 1.00 73.12 111 LEU A O 1
ATOM 872 N N . ILE A 1 112 ? 2.890 -4.832 -6.172 1.00 76.19 112 ILE A N 1
ATOM 873 C CA . ILE A 1 112 ? 1.943 -5.873 -6.600 1.00 76.19 112 ILE A CA 1
ATOM 874 C C . ILE A 1 112 ? 1.088 -5.402 -7.786 1.00 76.19 112 ILE A C 1
ATOM 876 O O . ILE A 1 112 ? 0.751 -6.191 -8.657 1.00 76.19 112 ILE A O 1
ATOM 880 N N . TRP A 1 113 ? 0.750 -4.114 -7.838 1.00 74.19 113 TRP A N 1
ATOM 881 C CA . TRP A 1 113 ? -0.111 -3.509 -8.855 1.00 74.19 113 TRP A CA 1
ATOM 882 C C . TRP A 1 113 ? 0.670 -2.835 -9.988 1.00 74.19 113 TRP A C 1
ATOM 884 O O . TRP A 1 113 ? 0.053 -2.356 -10.935 1.00 74.19 113 TRP A O 1
ATOM 894 N N . LEU A 1 114 ? 2.005 -2.815 -9.927 1.00 76.25 114 LEU A N 1
ATOM 895 C CA . LEU A 1 114 ? 2.877 -2.167 -10.909 1.00 76.25 114 LEU A CA 1
ATOM 896 C C . LEU A 1 114 ? 2.585 -2.615 -12.354 1.00 76.25 114 LEU A C 1
ATOM 898 O O . LEU A 1 114 ? 2.425 -1.737 -13.198 1.00 76.25 114 LEU A O 1
ATOM 902 N N . PRO A 1 115 ? 2.380 -3.920 -12.647 1.00 77.12 115 PRO A N 1
ATOM 903 C CA . PRO A 1 115 ? 2.006 -4.361 -13.993 1.00 77.12 115 PRO A CA 1
ATOM 904 C C . PRO A 1 115 ? 0.703 -3.747 -14.510 1.00 77.12 115 PRO A C 1
ATOM 906 O O . PRO A 1 115 ? 0.567 -3.447 -15.691 1.00 77.12 115 PRO A O 1
ATOM 909 N N . LEU A 1 116 ? -0.277 -3.567 -13.623 1.00 75.00 116 LEU A N 1
ATOM 910 C CA . LEU A 1 116 ? -1.574 -3.001 -13.983 1.00 75.00 116 LEU A CA 1
ATOM 911 C C . LEU A 1 116 ? -1.481 -1.484 -14.158 1.00 75.00 116 LEU A C 1
ATOM 913 O O . LEU A 1 116 ? -2.118 -0.934 -15.049 1.00 75.00 116 LEU A O 1
ATOM 917 N N . ILE A 1 117 ? -0.652 -0.817 -13.354 1.00 73.12 117 ILE A N 1
ATOM 918 C CA . ILE A 1 117 ? -0.371 0.618 -13.485 1.00 73.12 117 ILE A CA 1
ATOM 919 C C . ILE A 1 117 ? 0.313 0.920 -14.824 1.00 73.12 117 ILE A C 1
ATOM 921 O O . ILE A 1 117 ? -0.053 1.906 -15.461 1.00 73.12 117 ILE A O 1
ATOM 925 N N . ASP A 1 118 ? 1.248 0.066 -15.257 1.00 71.44 118 ASP A N 1
ATOM 926 C CA . ASP A 1 118 ? 1.947 0.196 -16.544 1.00 71.44 118 ASP A CA 1
ATOM 927 C C . ASP A 1 118 ? 0.980 0.086 -17.741 1.00 71.44 118 ASP A C 1
ATOM 929 O O . ASP A 1 118 ? 1.167 0.772 -18.743 1.00 71.44 118 ASP A O 1
ATOM 933 N N . ILE A 1 119 ? -0.076 -0.735 -17.641 1.00 77.94 119 ILE A N 1
ATOM 934 C CA . ILE A 1 119 ? -1.113 -0.855 -18.684 1.00 77.94 119 ILE A CA 1
ATOM 935 C C . ILE A 1 119 ? -2.048 0.356 -18.662 1.00 77.94 119 ILE A C 1
ATOM 937 O O . ILE A 1 119 ? -2.362 0.936 -19.701 1.00 77.94 119 ILE A O 1
ATOM 941 N N . SER A 1 120 ? -2.543 0.720 -17.479 1.00 72.75 120 SER A N 1
ATOM 942 C CA . SER A 1 120 ? -3.376 1.901 -17.299 1.00 72.75 120 SER A CA 1
ATOM 943 C C . SER A 1 120 ? -3.313 2.395 -15.852 1.00 72.75 120 SER A C 1
ATOM 945 O O . SER A 1 120 ? -3.801 1.720 -14.937 1.00 72.75 120 SER A O 1
ATOM 947 N N . PRO A 1 121 ? -2.847 3.636 -15.616 1.00 69.00 121 PRO A N 1
ATOM 948 C CA . PRO A 1 121 ? -2.846 4.249 -14.286 1.00 69.00 121 PRO A CA 1
ATOM 949 C C . PRO A 1 121 ? -4.248 4.373 -13.673 1.00 69.00 121 PRO A C 1
ATOM 951 O O . PRO A 1 121 ? -4.397 4.550 -12.463 1.00 69.00 121 PRO A O 1
ATOM 954 N N . GLN A 1 122 ? -5.294 4.297 -14.502 1.00 69.12 122 GLN A N 1
ATOM 955 C CA . GLN A 1 122 ? -6.686 4.371 -14.071 1.00 69.12 122 GLN A CA 1
ATOM 956 C C . GLN A 1 122 ? -7.149 3.095 -13.355 1.00 69.12 122 GLN A C 1
ATOM 958 O O . GLN A 1 122 ? -8.152 3.139 -12.653 1.00 69.12 122 GLN A O 1
ATOM 963 N N . ILE A 1 123 ? -6.416 1.981 -13.445 1.00 68.12 123 ILE A N 1
ATOM 964 C CA . ILE A 1 123 ? -6.793 0.732 -12.768 1.00 68.12 123 ILE A CA 1
ATOM 965 C C . ILE A 1 123 ? -6.697 0.872 -11.242 1.00 68.12 123 ILE A C 1
ATOM 967 O O . ILE A 1 123 ? -7.540 0.353 -10.521 1.00 68.12 123 ILE A O 1
ATOM 971 N N . LEU A 1 124 ? -5.772 1.675 -10.709 1.00 63.41 124 LEU A N 1
ATOM 972 C CA . LEU A 1 124 ? -5.757 1.986 -9.269 1.00 63.41 124 LEU A CA 1
ATOM 973 C C . LEU A 1 124 ? -6.991 2.778 -8.803 1.00 63.41 124 LEU A C 1
ATOM 975 O O . LEU A 1 124 ? -7.265 2.870 -7.608 1.00 63.41 124 LEU A O 1
ATOM 979 N N . LYS A 1 125 ? -7.743 3.353 -9.746 1.00 66.31 125 LYS A N 1
ATOM 980 C CA . LYS A 1 125 ? -8.974 4.104 -9.504 1.00 66.31 125 LYS A CA 1
ATOM 981 C C . LYS A 1 125 ? -10.226 3.224 -9.570 1.00 66.31 125 LYS A C 1
ATOM 983 O O . LYS A 1 125 ? -11.319 3.762 -9.703 1.00 66.31 125 LYS A O 1
ATOM 988 N N . LEU A 1 126 ? -10.104 1.901 -9.426 1.00 62.81 126 LEU A N 1
ATOM 989 C CA . LEU A 1 126 ? -11.241 0.967 -9.339 1.00 62.81 126 LEU A CA 1
ATOM 990 C C . LEU A 1 126 ? -12.308 1.400 -8.306 1.00 62.81 126 LEU A C 1
ATOM 992 O O . LEU A 1 126 ? -13.491 1.142 -8.502 1.00 62.81 126 LEU A O 1
ATOM 996 N N . GLY A 1 127 ? -11.928 2.138 -7.255 1.00 59.31 127 GLY A N 1
ATOM 997 C CA . GLY A 1 127 ? -12.871 2.734 -6.296 1.00 59.31 127 GLY A CA 1
ATOM 998 C C . GLY A 1 127 ? -13.793 3.828 -6.865 1.00 59.31 127 GLY A C 1
ATOM 999 O O . GLY A 1 127 ? -14.837 4.105 -6.282 1.00 59.31 127 GLY A O 1
ATOM 1000 N N . HIS A 1 128 ? -13.473 4.423 -8.019 1.00 65.19 128 HIS A N 1
ATOM 1001 C CA . HIS A 1 128 ? -14.349 5.380 -8.706 1.00 65.19 128 HIS A CA 1
ATOM 1002 C C . HIS A 1 128 ? -15.567 4.728 -9.369 1.00 65.19 128 HIS A C 1
ATOM 1004 O O . HIS A 1 128 ? -16.405 5.453 -9.893 1.00 65.19 128 HIS A O 1
ATOM 1010 N N . VAL A 1 129 ? -15.729 3.401 -9.302 1.00 66.88 129 VAL A N 1
ATOM 1011 C CA . VAL A 1 129 ? -16.995 2.751 -9.686 1.00 66.88 129 VAL A CA 1
ATOM 1012 C C . VAL A 1 129 ? -18.179 3.275 -8.860 1.00 66.88 129 VAL A C 1
ATOM 1014 O O . VAL A 1 129 ? -19.314 3.234 -9.301 1.00 66.88 129 VAL A O 1
ATOM 1017 N N . VAL A 1 130 ? -17.927 3.834 -7.672 1.00 62.22 130 VAL A N 1
ATOM 1018 C CA . VAL A 1 130 ? -18.962 4.500 -6.863 1.00 62.22 130 VAL A CA 1
ATOM 1019 C C . VAL A 1 130 ? -19.382 5.852 -7.463 1.00 62.22 130 VAL A C 1
ATOM 1021 O O . VAL A 1 130 ? -20.468 6.343 -7.179 1.00 62.22 130 VAL A O 1
ATOM 1024 N N . LEU A 1 131 ? -18.530 6.465 -8.290 1.00 70.06 131 LEU A N 1
ATOM 1025 C CA . LEU A 1 131 ? -18.782 7.756 -8.937 1.00 70.06 131 LEU A CA 1
ATOM 1026 C C . LEU A 1 131 ? -19.424 7.617 -10.319 1.00 70.06 131 LEU A C 1
ATOM 1028 O O . LEU A 1 131 ? -19.790 8.632 -10.913 1.00 70.06 131 LEU A O 1
ATOM 1032 N N . THR A 1 132 ? -19.534 6.400 -10.861 1.00 67.38 132 THR A N 1
ATOM 1033 C CA . THR A 1 132 ? -20.274 6.211 -12.107 1.00 67.38 132 THR A CA 1
ATOM 1034 C C . THR A 1 132 ? -21.753 6.455 -11.830 1.00 67.38 132 THR A C 1
ATOM 1036 O O . THR A 1 132 ? -22.276 5.875 -10.875 1.00 67.38 132 THR A O 1
ATOM 1039 N N . PRO A 1 133 ? -22.428 7.308 -12.621 1.00 66.06 133 PRO A N 1
ATOM 1040 C CA . PRO A 1 133 ? -23.861 7.487 -12.473 1.00 66.06 133 PRO A CA 1
ATOM 1041 C C . PRO A 1 133 ? -24.542 6.132 -12.690 1.00 66.06 133 PRO A C 1
ATOM 1043 O O . PRO A 1 133 ? -24.225 5.431 -13.653 1.00 66.06 133 PRO A O 1
ATOM 1046 N N . ILE A 1 134 ? -25.407 5.762 -11.744 1.00 65.12 134 ILE A N 1
ATOM 1047 C CA . ILE A 1 134 ? -26.323 4.620 -11.857 1.00 65.12 134 ILE A CA 1
ATOM 1048 C C . ILE A 1 134 ? -27.403 4.964 -12.879 1.00 65.12 134 ILE A C 1
ATOM 1050 O O . ILE A 1 134 ? -27.890 6.118 -12.832 1.00 65.12 134 ILE A O 1
#

pLDDT: mean 73.02, std 10.88, range [49.19, 95.56]

Radius of gyration: 19.46 Å; chains: 1; bounding box: 43×39×60 Å

Sequence (134 aa):
MNKNGIFTLISTIFSIAVIYGTFITPRLIHRFLLKFIPDVAPWTTNIEEIMNALRPYGYAALITLAGLIILGLVIGKYNVSLLGPLAMQLSIFGYFAFTMFIFAGIGVLRLIWLPLIDISPQILKLGHVVLTPI

Foldseek 3Di:
DDPVVVVVVVVVVVVVVVVVCVVVVVVVLLVVLCVPQPQQQVPDPCNVVSLVVLQVVLVVLLVVLVVQCVVCVVVVPPVSVVSVVVLLVLLLVLVVCVVPPSRSSSVVSCSVVSVVCVVPVCSSVPVCVVVPDD

Secondary structure (DSSP, 8-state):
--HHHHHHHHHHHHHHHHHHHHHHHHHHHHHHHTTTS----TT-TTHHHHHHHHHHHHHHHHHHHHHHHHHHHHTT-HHHHTHHHHHHHHHHHHHHHHHH-S-GGGHHHHHTTHHHHHH-GGGGGGGGGGGS--